Protein AF-A0A7Y9UVG7-F1 (afdb_monomer)

Nearest PDB structures (foldseek):
  1l8d-assembly1_B  TM=7.360E-01  e=2.660E+00  Pyrococcus furiosus

pLDDT: mean 77.93, std 13.47, range [47.22, 92.12]

Foldseek 3Di:
DDALLNVLLVLLVVLLCCLVVPDQDQDPVRHGDDPVNSVVVNVVSVVLNVLSVQQVDFDPPPPDPDPPFATAGPRPRDGPPDPSSVVSCVVRVPDDDD

Secondary structure (DSSP, 8-state):
---HHHHHHHHHHHHHHHHHTT---B-TTSSBPPHHHHHHHHHHHHHHHHHHHHHHPBPTT---SSTTSPPBBTTT-PBSSPHHHHHHHHHTT-----

Radius of gyration: 16.01 Å; Cα contacts (8 Å, |Δi|>4): 95; chains: 1; bounding box: 42×19×45 Å

Organism: NCBI:txid634462

Mean predicted aligned error: 8.5 Å

Solvent-accessible surface area (backbone atoms only — not comparable to full-atom values): 5834 Å² total; per-residue (Å²): 130,83,51,66,67,56,54,48,50,50,52,47,51,51,52,45,52,45,63,74,64,67,55,87,52,54,37,98,85,70,44,75,61,49,71,67,57,50,51,54,50,48,51,49,46,51,51,52,50,52,50,46,57,48,53,65,39,59,39,86,89,50,69,42,98,43,102,82,50,57,44,28,16,56,70,78,65,41,49,51,83,32,73,68,54,50,51,50,23,62,76,71,70,46,77,79,81,131

Structure (mmCIF, N/CA/C/O backbone):
data_AF-A0A7Y9UVG7-F1
#
_entry.id   AF-A0A7Y9UVG7-F1
#
loop_
_atom_site.group_PDB
_atom_site.id
_atom_site.type_symbol
_atom_site.label_atom_id
_atom_site.label_alt_id
_atom_site.label_comp_id
_atom_site.label_asym_id
_atom_site.label_entity_id
_atom_site.label_seq_id
_atom_site.pdbx_PDB_ins_code
_atom_site.Cartn_x
_atom_site.Cartn_y
_atom_site.Cartn_z
_atom_site.occupancy
_atom_site.B_iso_or_equiv
_atom_site.auth_seq_id
_atom_site.auth_comp_id
_atom_site.auth_asym_id
_atom_site.auth_atom_id
_atom_site.pdbx_PDB_model_num
ATOM 1 N N . MET A 1 1 ? -0.567 8.729 -17.004 1.00 48.59 1 MET A N 1
ATOM 2 C CA . MET A 1 1 ? -1.217 7.544 -16.410 1.00 48.59 1 MET A CA 1
ATOM 3 C C . MET A 1 1 ? -0.451 7.248 -15.141 1.00 48.59 1 MET A C 1
ATOM 5 O O . MET A 1 1 ? 0.768 7.267 -15.222 1.00 48.59 1 MET A O 1
ATOM 9 N N . ALA A 1 2 ? -1.128 7.103 -14.002 1.00 57.69 2 ALA A N 1
ATOM 10 C CA . ALA A 1 2 ? -0.455 6.714 -12.766 1.00 57.69 2 ALA A CA 1
ATOM 11 C C . ALA A 1 2 ? 0.051 5.277 -12.921 1.00 57.69 2 ALA A C 1
ATOM 13 O O . ALA A 1 2 ? -0.715 4.407 -13.353 1.00 57.69 2 ALA A O 1
ATOM 14 N N . ASP A 1 3 ? 1.325 5.060 -12.619 1.00 78.50 3 ASP A N 1
ATOM 15 C CA . ASP A 1 3 ? 1.934 3.736 -12.648 1.00 78.50 3 ASP A CA 1
ATOM 16 C C . ASP A 1 3 ? 1.285 2.831 -11.582 1.00 78.50 3 ASP A C 1
ATOM 18 O O . ASP A 1 3 ? 0.769 3.304 -10.565 1.00 78.50 3 ASP A O 1
ATOM 22 N N . ILE A 1 4 ? 1.263 1.517 -11.812 1.00 84.44 4 ILE A N 1
ATOM 23 C CA . ILE A 1 4 ? 0.637 0.572 -10.877 1.00 84.44 4 ILE A CA 1
ATOM 24 C C . ILE A 1 4 ? 1.221 0.692 -9.462 1.00 84.44 4 ILE A C 1
ATOM 26 O O . ILE A 1 4 ? 0.472 0.583 -8.491 1.00 84.44 4 ILE A O 1
ATOM 30 N N . HIS A 1 5 ? 2.516 1.000 -9.326 1.00 85.50 5 HIS A N 1
ATOM 31 C CA . HIS A 1 5 ? 3.131 1.213 -8.020 1.00 85.50 5 HIS A CA 1
ATOM 32 C C . HIS A 1 5 ? 2.557 2.458 -7.330 1.00 85.50 5 HIS A C 1
ATOM 34 O O . HIS A 1 5 ? 2.256 2.397 -6.142 1.00 85.50 5 HIS A O 1
ATOM 40 N N . GLU A 1 6 ? 2.328 3.558 -8.057 1.00 86.38 6 GLU A N 1
ATOM 41 C CA . GLU A 1 6 ? 1.700 4.768 -7.502 1.00 86.38 6 GLU A CA 1
ATOM 42 C C . GLU A 1 6 ? 0.276 4.486 -7.016 1.00 86.38 6 GLU A C 1
ATOM 44 O O . GLU A 1 6 ? -0.106 4.923 -5.933 1.00 86.38 6 GLU A O 1
ATOM 49 N N . ARG A 1 7 ? -0.496 3.710 -7.783 1.00 88.12 7 ARG A N 1
ATOM 50 C CA . ARG A 1 7 ? -1.885 3.369 -7.437 1.00 88.12 7 ARG A CA 1
ATOM 51 C C . ARG A 1 7 ? -1.973 2.482 -6.195 1.00 88.12 7 ARG A C 1
ATOM 53 O O . ARG A 1 7 ? -2.804 2.740 -5.333 1.00 88.12 7 ARG A O 1
ATOM 60 N N . ILE A 1 8 ? -1.110 1.469 -6.084 1.00 89.00 8 ILE A N 1
ATOM 61 C CA . ILE A 1 8 ? -1.033 0.628 -4.876 1.00 89.00 8 ILE A CA 1
ATOM 62 C C . ILE A 1 8 ? -0.560 1.467 -3.683 1.00 89.00 8 ILE A C 1
ATOM 64 O O . ILE A 1 8 ? -1.072 1.311 -2.578 1.00 89.00 8 ILE A O 1
ATOM 68 N N . TYR A 1 9 ? 0.398 2.374 -3.889 1.00 88.94 9 TYR A N 1
ATOM 69 C CA . TYR A 1 9 ? 0.906 3.234 -2.822 1.00 88.94 9 TYR A CA 1
ATOM 70 C C . TYR A 1 9 ? -0.169 4.183 -2.275 1.00 88.94 9 TYR A C 1
ATOM 72 O O . TYR A 1 9 ? -0.261 4.361 -1.057 1.00 88.94 9 TYR A O 1
ATOM 80 N N . ASP A 1 10 ? -0.973 4.782 -3.156 1.00 88.69 10 ASP A N 1
ATOM 81 C CA . ASP A 1 10 ? -2.088 5.658 -2.784 1.00 88.69 10 ASP A CA 1
ATOM 82 C C . ASP A 1 10 ? -3.149 4.894 -1.980 1.00 88.69 10 ASP A C 1
ATOM 84 O O . ASP A 1 10 ? -3.514 5.321 -0.885 1.00 88.69 10 ASP A O 1
ATOM 88 N N . GLU A 1 11 ? -3.532 3.700 -2.444 1.00 89.75 11 GLU A N 1
ATOM 89 C CA . GLU A 1 11 ? -4.487 2.825 -1.752 1.00 89.75 11 GLU A CA 1
ATOM 90 C C . GLU A 1 11 ? -3.985 2.421 -0.354 1.00 89.75 11 GLU A C 1
ATOM 92 O O . GLU A 1 11 ? -4.689 2.591 0.643 1.00 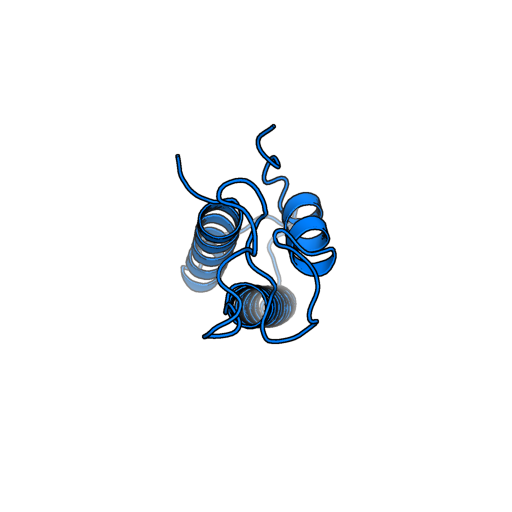89.75 11 GLU A O 1
ATOM 97 N N . LEU A 1 12 ? -2.726 1.980 -0.246 1.00 90.12 12 LEU A N 1
ATOM 98 C CA . LEU A 1 12 ? -2.094 1.669 1.041 1.00 90.12 12 LEU A CA 1
ATOM 99 C C . LEU A 1 12 ? -2.083 2.882 1.979 1.00 90.12 12 LEU A C 1
ATOM 101 O O . LEU A 1 12 ? -2.392 2.760 3.164 1.00 90.12 12 LEU A O 1
ATOM 105 N N . THR A 1 13 ? -1.737 4.061 1.461 1.00 90.19 13 THR A N 1
ATOM 106 C CA . THR A 1 13 ? -1.687 5.300 2.251 1.00 90.19 13 THR A CA 1
ATOM 107 C C . THR A 1 13 ? -3.080 5.719 2.720 1.00 90.19 13 THR A C 1
ATOM 109 O O . THR A 1 13 ? -3.238 6.132 3.872 1.00 90.19 13 THR A O 1
ATOM 112 N N . SER A 1 14 ? -4.091 5.569 1.865 1.00 88.75 14 SER A N 1
ATOM 113 C CA . SER A 1 14 ? -5.494 5.834 2.182 1.00 88.75 14 SER A CA 1
ATOM 114 C C . SER A 1 14 ? -5.999 4.924 3.306 1.00 88.75 14 SER A C 1
ATOM 116 O O . SER A 1 14 ? -6.568 5.409 4.290 1.00 88.75 14 SER A O 1
ATOM 118 N N . GLN A 1 15 ? -5.717 3.619 3.230 1.00 88.19 15 GLN A N 1
ATOM 119 C CA . GLN A 1 15 ? -6.110 2.662 4.268 1.00 88.19 15 GLN A CA 1
ATOM 120 C C . GLN A 1 15 ? -5.400 2.920 5.601 1.00 88.19 15 GLN A C 1
ATOM 122 O O . GLN A 1 15 ? -6.067 2.961 6.636 1.00 88.19 15 GLN A O 1
ATOM 127 N N . ILE A 1 16 ? -4.084 3.173 5.580 1.00 89.12 16 ILE A N 1
ATOM 128 C CA . ILE A 1 16 ? -3.312 3.537 6.782 1.00 89.12 16 ILE A CA 1
ATOM 129 C C . ILE A 1 16 ? -3.909 4.791 7.431 1.00 89.12 16 ILE A C 1
ATOM 131 O O . ILE A 1 16 ? -4.256 4.765 8.607 1.00 89.12 16 ILE A O 1
ATOM 135 N N . THR A 1 17 ? -4.120 5.854 6.651 1.00 88.50 17 THR A N 1
ATOM 136 C CA . THR A 1 17 ? -4.685 7.119 7.154 1.00 88.50 17 THR A CA 1
ATOM 137 C C . THR A 1 17 ? -6.084 6.921 7.741 1.00 88.50 17 THR A C 1
ATOM 139 O O . THR A 1 17 ? -6.432 7.532 8.751 1.00 88.50 17 THR A O 1
ATOM 142 N N . THR A 1 18 ? -6.893 6.052 7.132 1.00 84.56 18 THR A N 1
ATOM 143 C CA . THR A 1 18 ? -8.249 5.742 7.607 1.00 84.56 18 THR A CA 1
ATOM 144 C C . THR A 1 18 ? -8.222 5.012 8.953 1.00 84.56 18 THR A C 1
ATOM 146 O O . THR A 1 18 ? -9.006 5.355 9.841 1.00 84.56 18 THR A O 1
ATOM 149 N N . LEU A 1 19 ? -7.310 4.047 9.115 1.00 83.31 19 LEU A N 1
ATOM 150 C CA . LEU A 1 19 ? -7.097 3.297 10.359 1.00 83.31 19 LEU A CA 1
ATOM 151 C C . LEU A 1 19 ? -6.521 4.181 11.472 1.00 83.31 19 LEU A C 1
ATOM 153 O O . LEU A 1 19 ? -7.046 4.174 12.585 1.00 83.31 19 LEU A O 1
ATOM 157 N N . GLU A 1 20 ? -5.507 4.997 11.174 1.00 84.50 20 GLU A N 1
ATOM 158 C CA . GLU A 1 20 ? -4.915 5.937 12.139 1.00 84.50 20 GLU A CA 1
ATOM 159 C C . GLU A 1 20 ? -5.888 7.057 12.542 1.00 84.50 20 GLU A C 1
ATOM 161 O O . GLU A 1 20 ? -5.878 7.520 13.682 1.00 84.50 20 GLU A O 1
ATOM 166 N N . GLY A 1 21 ? -6.762 7.483 11.624 1.00 78.69 21 GLY A N 1
ATOM 167 C CA . GLY A 1 21 ? -7.729 8.557 11.848 1.00 78.69 21 GLY A CA 1
ATOM 168 C C . GLY A 1 21 ? -8.858 8.218 12.827 1.00 78.69 21 GLY A C 1
ATOM 169 O O . GLY A 1 21 ? -9.683 9.086 13.112 1.00 78.69 21 GLY A O 1
ATOM 170 N N . GLY A 1 22 ? -8.938 6.979 13.330 1.00 65.75 22 GLY A N 1
ATOM 171 C CA . GLY A 1 22 ? -9.933 6.575 14.331 1.00 65.75 22 GLY A CA 1
ATOM 172 C C . GLY A 1 22 ? -11.384 6.645 13.839 1.00 65.75 22 GLY A C 1
ATOM 173 O O . GLY A 1 22 ? -12.318 6.616 14.645 1.00 65.75 22 GLY A O 1
ATOM 174 N N . THR A 1 23 ? -11.593 6.738 12.521 1.00 58.34 23 THR A N 1
ATOM 175 C CA . THR A 1 23 ? -12.922 6.568 11.923 1.00 58.34 23 THR A CA 1
ATOM 176 C C . THR A 1 23 ? -13.403 5.177 12.327 1.00 58.34 23 THR A C 1
ATOM 178 O O . THR A 1 23 ? -12.587 4.258 12.285 1.00 58.34 23 THR A O 1
ATOM 181 N N . PRO A 1 24 ? -14.668 4.969 12.746 1.00 57.84 24 PRO A N 1
ATOM 182 C CA . PRO A 1 24 ? -15.134 3.645 13.129 1.00 57.84 24 PRO A CA 1
ATOM 183 C C . PRO A 1 24 ? -15.137 2.752 11.889 1.00 57.84 24 PRO A C 1
ATOM 185 O O . PRO A 1 24 ? -16.145 2.639 11.186 1.00 57.84 24 PRO A O 1
ATOM 188 N N . LEU A 1 25 ? -13.991 2.135 11.602 1.00 59.44 25 LEU A N 1
ATOM 189 C CA . LEU A 1 25 ? -13.896 1.072 10.635 1.00 59.44 25 LEU A CA 1
ATOM 190 C C . LEU A 1 25 ? -14.809 -0.012 11.176 1.00 59.44 25 LEU A C 1
ATOM 192 O O . LEU A 1 25 ? -14.627 -0.546 12.271 1.00 59.44 25 LEU A O 1
ATOM 196 N N . ARG A 1 26 ? -15.871 -0.278 10.427 1.00 61.56 26 ARG A N 1
ATOM 197 C CA . ARG A 1 26 ? -16.552 -1.548 10.560 1.00 61.56 26 ARG A CA 1
ATOM 198 C C . ARG A 1 26 ? -15.658 -2.558 9.873 1.00 61.56 26 ARG A C 1
ATOM 200 O O . ARG A 1 26 ? -15.236 -2.358 8.736 1.00 61.56 26 ARG A O 1
ATOM 207 N N . HIS A 1 27 ? -15.356 -3.633 10.578 1.00 62.41 27 HIS A N 1
ATOM 208 C CA . HIS A 1 27 ? -14.822 -4.842 9.992 1.00 62.41 27 HIS A CA 1
ATOM 209 C C . HIS A 1 27 ? -15.726 -5.220 8.813 1.00 62.41 27 HIS A C 1
ATOM 211 O O . HIS A 1 27 ? -16.932 -4.956 8.879 1.00 62.41 27 HIS A O 1
ATOM 217 N N . PRO A 1 28 ? -15.220 -5.858 7.748 1.00 63.53 28 PRO A N 1
ATOM 218 C CA . PRO A 1 28 ? -16.074 -6.388 6.681 1.00 63.53 28 PRO A CA 1
ATOM 219 C C . PRO A 1 28 ? -17.218 -7.286 7.199 1.00 63.53 28 PRO A C 1
ATOM 221 O O . PRO A 1 28 ? -18.244 -7.419 6.543 1.00 63.53 28 PRO A O 1
ATOM 224 N N . ASN A 1 29 ? -17.096 -7.818 8.423 1.00 66.50 29 ASN A N 1
ATOM 225 C CA . ASN A 1 29 ? -18.145 -8.578 9.121 1.00 66.50 29 ASN A CA 1
ATOM 226 C C . ASN A 1 29 ? -19.169 -7.710 9.887 1.00 66.50 29 ASN A C 1
ATOM 228 O O . ASN A 1 29 ? -20.031 -8.240 10.582 1.00 66.50 29 ASN A O 1
ATOM 232 N N . GLY A 1 30 ? -19.075 -6.383 9.806 1.00 65.44 30 GLY A N 1
ATOM 233 C CA . GLY A 1 30 ? -19.982 -5.425 10.446 1.00 65.44 30 GLY A CA 1
ATOM 234 C C . GLY A 1 30 ? -19.651 -5.049 11.897 1.00 65.44 30 GLY A C 1
ATOM 235 O O . GLY A 1 30 ? -20.246 -4.096 12.404 1.00 65.44 30 GLY A O 1
ATOM 236 N N . SER A 1 31 ? -18.712 -5.740 12.550 1.00 72.81 31 SER A N 1
ATOM 237 C CA . SER A 1 31 ? -18.237 -5.433 13.911 1.00 72.81 31 SER A CA 1
ATOM 238 C C . SER A 1 31 ? -17.316 -4.212 13.939 1.00 72.81 31 SER A C 1
ATOM 240 O O . SER A 1 31 ? -16.666 -3.913 12.945 1.00 72.81 31 SER A O 1
ATOM 242 N N . ALA A 1 32 ? -17.228 -3.504 15.067 1.00 75.44 32 ALA A N 1
ATOM 243 C CA . ALA A 1 32 ? -16.146 -2.538 15.266 1.00 75.44 32 ALA A CA 1
ATOM 244 C C . ALA A 1 32 ? -14.808 -3.287 15.337 1.00 75.44 32 ALA A C 1
ATOM 246 O O . ALA A 1 32 ? -14.761 -4.384 15.891 1.00 75.44 32 ALA A O 1
ATOM 247 N N . TRP A 1 33 ? -13.750 -2.704 14.780 1.00 76.94 33 TRP A N 1
ATOM 248 C CA . TRP A 1 33 ? -12.404 -3.240 14.955 1.00 76.94 33 TRP A CA 1
ATOM 249 C C . TRP A 1 33 ? -11.960 -3.076 16.410 1.00 76.94 33 TRP A C 1
ATOM 251 O O . TRP A 1 33 ? -12.161 -2.019 17.017 1.00 76.94 33 TRP A O 1
ATOM 261 N N . SER A 1 34 ? -11.331 -4.105 16.962 1.00 82.12 34 SER A N 1
ATOM 262 C CA . SER A 1 34 ? -10.601 -4.017 18.225 1.00 82.12 34 SER A CA 1
ATOM 263 C C . SER A 1 34 ? -9.286 -3.268 18.016 1.00 82.12 34 SER A C 1
ATOM 265 O O . SER A 1 34 ? -8.730 -3.282 16.921 1.00 82.12 34 SER A O 1
ATOM 267 N N . THR A 1 35 ? -8.736 -2.659 19.070 1.00 82.56 35 THR A N 1
ATOM 268 C CA . THR A 1 35 ? -7.433 -1.972 18.996 1.00 82.56 35 THR A CA 1
ATOM 269 C C . THR A 1 35 ? -6.335 -2.888 18.452 1.00 82.56 35 THR A C 1
ATOM 271 O O . THR A 1 35 ? -5.639 -2.492 17.528 1.00 82.56 35 THR A O 1
ATOM 274 N N . ALA A 1 36 ? -6.268 -4.135 18.930 1.00 85.25 36 ALA A N 1
ATOM 275 C CA . ALA A 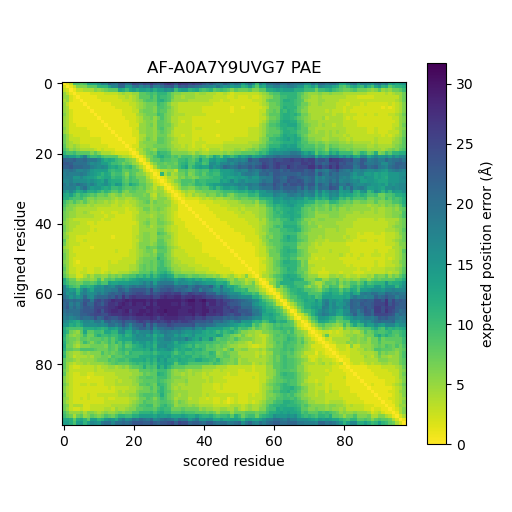1 36 ? -5.302 -5.116 18.437 1.00 85.25 36 ALA A CA 1
ATOM 276 C C . ALA A 1 36 ? -5.473 -5.416 16.936 1.00 85.25 36 ALA A C 1
ATOM 278 O O . ALA A 1 36 ? -4.490 -5.459 16.212 1.00 85.25 36 ALA A O 1
ATOM 279 N N . GLU A 1 37 ? -6.713 -5.539 16.446 1.00 85.06 37 GLU A N 1
ATOM 280 C CA . GLU A 1 37 ? -6.980 -5.767 15.017 1.00 85.06 37 GLU A CA 1
ATOM 281 C C . GLU A 1 37 ? -6.519 -4.571 14.170 1.00 85.06 37 GLU A C 1
ATOM 283 O O . GLU A 1 37 ? -5.971 -4.752 13.084 1.00 85.06 37 GLU A O 1
ATOM 288 N N . VAL A 1 38 ? -6.719 -3.341 14.666 1.00 85.19 38 VAL A N 1
ATOM 289 C CA . VAL A 1 38 ? -6.242 -2.119 13.997 1.00 85.19 38 VAL A CA 1
ATOM 290 C C . VAL A 1 38 ? -4.717 -2.095 13.948 1.00 85.19 38 VAL A C 1
ATOM 292 O O . VAL A 1 38 ? -4.158 -1.807 12.892 1.00 85.19 38 VAL A O 1
ATOM 295 N N . GLU A 1 39 ? -4.050 -2.412 15.058 1.00 87.69 39 GLU A N 1
ATOM 296 C CA . GLU A 1 39 ? -2.587 -2.482 15.130 1.00 87.69 39 GLU A CA 1
ATOM 297 C C . GLU A 1 39 ? -2.030 -3.542 14.167 1.00 87.69 39 GLU A C 1
ATOM 299 O O . GLU A 1 39 ? -1.145 -3.229 13.370 1.00 87.69 39 GLU A O 1
ATOM 304 N N . GLU A 1 40 ? -2.606 -4.749 14.143 1.00 89.50 40 GLU A N 1
ATOM 305 C CA . GLU A 1 40 ? -2.206 -5.822 13.222 1.00 89.50 40 GLU A CA 1
ATOM 306 C C . GLU A 1 40 ? -2.390 -5.425 11.748 1.00 89.50 40 GLU A C 1
ATOM 308 O O . GLU A 1 40 ? -1.516 -5.682 10.912 1.00 89.50 40 GLU A O 1
ATOM 313 N N . ALA A 1 41 ? -3.497 -4.759 11.404 1.00 87.94 41 ALA A N 1
ATOM 314 C CA . ALA A 1 41 ? -3.694 -4.277 10.039 1.00 87.94 41 ALA A CA 1
ATOM 315 C C . ALA A 1 41 ? -2.750 -3.132 9.674 1.00 87.94 41 ALA A C 1
ATOM 317 O O . ALA A 1 41 ? -2.250 -3.112 8.550 1.00 87.94 41 ALA A O 1
ATOM 318 N N . LEU A 1 42 ? -2.475 -2.203 10.592 1.00 89.56 42 LEU A N 1
ATOM 319 C CA . LEU A 1 42 ? -1.498 -1.138 10.364 1.00 89.56 42 LEU A CA 1
ATOM 320 C C . LEU A 1 42 ? -0.092 -1.705 10.151 1.00 89.56 42 LEU A C 1
ATOM 322 O O . LEU A 1 42 ? 0.600 -1.257 9.233 1.00 89.56 42 LEU A O 1
ATOM 326 N N . GLU A 1 43 ? 0.311 -2.711 10.931 1.00 92.00 43 GLU A N 1
ATOM 327 C CA . GLU A 1 43 ? 1.573 -3.425 10.719 1.00 92.00 43 GLU A CA 1
ATOM 328 C C . GLU A 1 43 ? 1.610 -4.107 9.349 1.00 92.00 43 GLU A C 1
ATOM 330 O O . GLU A 1 43 ? 2.578 -3.914 8.607 1.00 92.00 43 GLU A O 1
ATOM 335 N N . SER A 1 44 ? 0.549 -4.829 8.964 1.00 91.81 44 SER A N 1
ATOM 336 C CA . SER A 1 44 ? 0.481 -5.452 7.635 1.00 91.81 44 SER A CA 1
ATOM 337 C C . SER A 1 44 ? 0.569 -4.405 6.523 1.00 91.81 44 SER A C 1
ATOM 339 O O . SER A 1 44 ? 1.379 -4.561 5.614 1.00 91.81 44 SER A O 1
ATOM 341 N N . LEU A 1 45 ? -0.213 -3.325 6.591 1.00 91.12 45 LEU A N 1
ATOM 342 C CA . LEU A 1 45 ? -0.219 -2.267 5.575 1.00 91.12 45 LEU A CA 1
ATOM 343 C C . LEU A 1 45 ? 1.140 -1.564 5.476 1.00 91.12 45 LEU A C 1
ATOM 345 O O . LEU A 1 45 ? 1.606 -1.258 4.376 1.00 91.12 45 LEU A O 1
ATOM 349 N N . CYS A 1 46 ? 1.806 -1.329 6.608 1.00 91.31 46 CYS A N 1
ATOM 350 C CA . CYS A 1 46 ? 3.157 -0.775 6.621 1.00 91.31 46 CYS A CA 1
ATOM 351 C C . CYS A 1 46 ? 4.169 -1.733 5.985 1.00 91.31 46 CYS A C 1
ATOM 353 O O . CYS A 1 46 ? 5.007 -1.284 5.198 1.00 91.31 46 CYS A O 1
ATOM 355 N N . ALA A 1 47 ? 4.079 -3.032 6.279 1.00 92.12 47 ALA A N 1
ATOM 356 C CA . ALA A 1 47 ? 4.935 -4.048 5.676 1.00 92.12 47 ALA A CA 1
ATOM 357 C C . ALA A 1 47 ? 4.724 -4.137 4.155 1.00 92.12 47 ALA A C 1
ATOM 359 O O . ALA A 1 47 ? 5.697 -4.136 3.397 1.00 92.12 47 ALA A O 1
ATOM 360 N N . ASP A 1 48 ? 3.471 -4.121 3.699 1.00 92.06 48 ASP A N 1
ATOM 361 C CA . ASP A 1 48 ? 3.114 -4.132 2.278 1.00 92.06 48 ASP A CA 1
ATOM 362 C C . ASP A 1 48 ? 3.605 -2.863 1.557 1.00 92.06 48 ASP A C 1
ATOM 364 O O . ASP A 1 48 ? 4.124 -2.934 0.439 1.00 92.06 48 ASP A O 1
ATOM 368 N N . ARG A 1 49 ? 3.544 -1.698 2.216 1.00 89.62 49 ARG A N 1
ATOM 369 C CA . ARG A 1 49 ? 4.089 -0.437 1.685 1.00 89.62 49 ARG A CA 1
ATOM 370 C C . ARG A 1 49 ? 5.610 -0.467 1.556 1.00 89.62 49 ARG A C 1
ATOM 372 O O . ARG A 1 49 ? 6.151 0.021 0.560 1.00 89.62 49 ARG A O 1
ATOM 379 N N . GLU A 1 50 ? 6.316 -1.025 2.5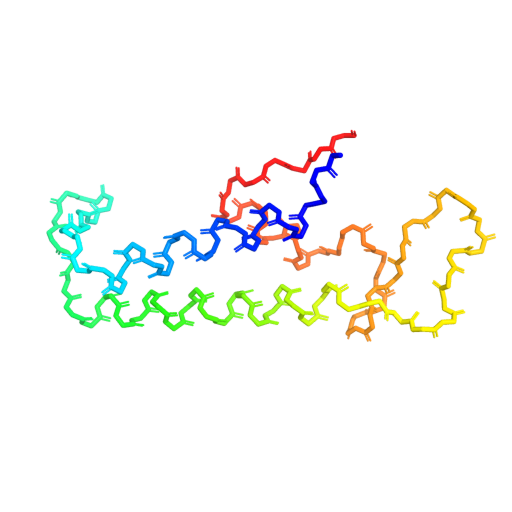34 1.00 89.38 50 GLU A N 1
ATOM 380 C CA . GLU A 1 50 ? 7.772 -1.182 2.454 1.00 89.38 50 GLU A CA 1
ATOM 381 C C . GLU A 1 50 ? 8.175 -2.209 1.389 1.00 89.38 50 GLU A C 1
ATOM 383 O O . GLU A 1 50 ? 9.139 -1.972 0.651 1.00 89.38 50 GLU A O 1
ATOM 388 N N . LEU A 1 51 ? 7.406 -3.293 1.231 1.00 89.44 51 LEU A N 1
ATOM 389 C CA . LEU A 1 51 ? 7.569 -4.243 0.132 1.00 89.44 51 LEU A CA 1
ATOM 390 C C . LEU A 1 51 ? 7.408 -3.526 -1.213 1.00 89.44 51 LEU A C 1
ATOM 392 O O . LEU A 1 51 ? 8.287 -3.623 -2.072 1.00 89.44 51 LEU A O 1
ATOM 396 N N . LEU A 1 52 ? 6.341 -2.741 -1.377 1.00 88.00 52 LEU A N 1
ATOM 397 C CA . LEU A 1 52 ? 6.096 -1.982 -2.599 1.00 88.00 52 LEU A CA 1
ATOM 398 C C . LEU A 1 52 ? 7.263 -1.043 -2.912 1.00 88.00 52 LEU A C 1
ATOM 400 O O . LEU A 1 52 ? 7.800 -1.089 -4.013 1.00 88.00 52 LEU A O 1
ATOM 404 N N . LYS A 1 53 ? 7.718 -0.242 -1.942 1.00 85.62 53 LYS A N 1
ATOM 405 C CA . LYS A 1 53 ? 8.860 0.677 -2.118 1.00 85.62 53 LYS A CA 1
ATOM 406 C C . LYS A 1 53 ? 10.150 -0.056 -2.478 1.00 85.62 53 LYS A C 1
ATOM 408 O O . LYS A 1 53 ? 10.936 0.437 -3.287 1.00 85.62 53 LYS A O 1
ATOM 413 N N . THR A 1 54 ? 10.368 -1.222 -1.882 1.00 86.25 54 THR A N 1
ATOM 414 C CA . THR A 1 54 ? 11.526 -2.079 -2.150 1.00 86.25 54 THR A CA 1
ATOM 415 C C . THR A 1 54 ? 11.505 -2.577 -3.594 1.00 86.25 54 THR A C 1
ATOM 417 O O . THR A 1 54 ? 12.499 -2.449 -4.306 1.00 86.25 54 THR A O 1
ATOM 420 N N . HIS A 1 55 ? 10.351 -3.048 -4.068 1.00 84.69 55 HIS A N 1
ATOM 421 C CA . HIS A 1 55 ? 10.191 -3.553 -5.431 1.00 84.69 55 HIS A CA 1
ATOM 422 C C . HIS A 1 55 ? 9.960 -2.471 -6.491 1.00 84.69 55 HIS A C 1
ATOM 424 O O . HIS A 1 55 ? 10.153 -2.751 -7.672 1.00 84.69 55 HIS A O 1
ATOM 430 N N . TRP A 1 56 ? 9.625 -1.244 -6.091 1.00 81.75 56 TRP A N 1
ATOM 431 C CA . TRP A 1 56 ? 9.527 -0.087 -6.981 1.00 81.75 56 TRP A CA 1
ATOM 432 C C . TRP A 1 56 ? 10.911 0.451 -7.371 1.00 81.75 56 TRP A C 1
ATOM 434 O O . TRP A 1 56 ? 11.095 0.947 -8.482 1.00 81.75 56 TRP A O 1
ATOM 444 N N . ARG A 1 57 ? 11.927 0.307 -6.506 1.00 74.56 57 ARG A N 1
ATOM 445 C CA . ARG A 1 57 ? 13.300 0.719 -6.836 1.00 74.56 57 ARG A CA 1
ATOM 446 C C . ARG A 1 57 ? 13.817 -0.036 -8.059 1.00 74.56 57 ARG A C 1
ATOM 448 O O . ARG A 1 57 ? 13.871 -1.264 -8.065 1.00 74.56 57 ARG A O 1
ATOM 455 N N . ILE A 1 58 ? 14.263 0.716 -9.057 1.00 71.69 58 ILE A N 1
ATOM 456 C CA . ILE A 1 58 ? 14.865 0.191 -10.284 1.00 71.69 58 ILE A CA 1
ATOM 457 C C . ILE A 1 58 ? 16.386 0.086 -10.144 1.00 71.69 58 ILE A C 1
ATOM 459 O O . ILE A 1 58 ? 17.015 0.924 -9.492 1.00 71.69 58 ILE A O 1
ATOM 463 N N . THR A 1 59 ? 16.992 -0.932 -10.756 1.00 62.44 59 THR A N 1
ATOM 464 C CA . THR A 1 59 ? 18.458 -1.059 -10.785 1.00 62.44 59 THR A CA 1
ATOM 465 C C . THR A 1 59 ? 19.060 0.047 -11.661 1.00 62.44 59 THR A C 1
ATOM 467 O O . THR A 1 59 ? 18.766 0.094 -12.860 1.00 62.44 59 THR A O 1
ATOM 470 N N . PRO A 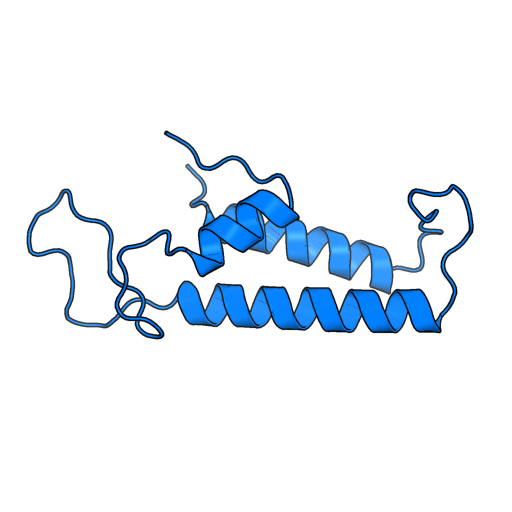1 60 ? 19.926 0.932 -11.128 1.00 54.69 60 PRO A N 1
ATOM 471 C CA . PRO A 1 60 ? 20.580 1.950 -11.944 1.00 54.69 60 PRO A CA 1
ATOM 472 C C . PRO A 1 60 ? 21.497 1.291 -12.985 1.00 54.69 60 PRO A C 1
ATOM 474 O O . PRO A 1 60 ? 22.261 0.385 -12.663 1.00 54.69 60 PRO A O 1
ATOM 477 N N . GLY A 1 61 ? 21.422 1.740 -14.240 1.00 54.34 61 GLY A N 1
ATOM 478 C CA . GLY A 1 61 ? 22.224 1.196 -15.347 1.00 54.34 61 GLY A CA 1
ATOM 479 C C . GLY A 1 61 ? 21.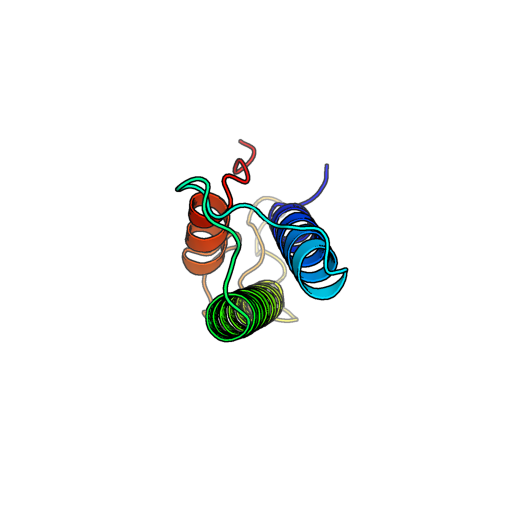593 0.014 -16.091 1.00 54.34 61 GLY A C 1
ATOM 480 O O . GLY A 1 61 ? 22.106 -0.371 -17.136 1.00 54.34 61 GLY A O 1
ATOM 481 N N . VAL A 1 62 ? 20.449 -0.497 -15.623 1.00 53.25 62 VAL A N 1
ATOM 482 C CA . VAL A 1 62 ? 19.588 -1.428 -16.374 1.00 53.25 62 VAL A CA 1
ATOM 483 C C . VAL A 1 62 ? 18.386 -0.655 -16.923 1.00 53.25 62 VAL A C 1
ATOM 485 O O . VAL A 1 62 ? 17.228 -1.014 -16.723 1.00 53.25 62 VAL A O 1
ATOM 488 N N . ALA A 1 63 ? 18.661 0.477 -17.577 1.00 48.38 63 ALA A N 1
ATOM 489 C CA . ALA A 1 63 ? 17.681 1.071 -18.475 1.00 48.38 63 ALA A CA 1
ATOM 490 C C . ALA A 1 63 ? 17.490 0.069 -19.616 1.00 48.38 63 ALA A C 1
ATOM 492 O O . ALA A 1 63 ? 18.484 -0.388 -20.184 1.00 48.38 63 ALA A O 1
ATOM 493 N N . GLY A 1 64 ? 16.240 -0.326 -19.869 1.00 48.53 64 GLY A N 1
ATOM 494 C CA . GLY A 1 64 ? 15.875 -1.370 -20.816 1.00 48.53 64 GLY A CA 1
ATOM 495 C C . GLY A 1 64 ? 16.752 -1.356 -22.066 1.00 48.53 64 GLY A C 1
ATOM 496 O O . GLY A 1 64 ? 16.873 -0.342 -22.748 1.00 48.53 64 GLY A O 1
ATOM 497 N N . LEU A 1 65 ? 17.342 -2.510 -22.388 1.00 47.22 65 LEU A N 1
ATOM 498 C CA . LEU A 1 65 ? 18.069 -2.737 -23.645 1.00 47.22 65 LEU A CA 1
ATOM 499 C C . LEU A 1 65 ? 17.189 -2.522 -24.898 1.00 47.22 65 LEU A C 1
ATOM 501 O O . LEU A 1 65 ? 17.674 -2.633 -26.018 1.00 47.22 65 LEU A O 1
ATOM 505 N N . ALA A 1 66 ? 15.914 -2.179 -24.723 1.00 49.66 66 ALA A N 1
ATOM 506 C CA . ALA A 1 66 ? 15.030 -1.647 -25.737 1.00 49.66 66 ALA A CA 1
ATOM 507 C C . ALA A 1 66 ? 14.067 -0.658 -25.068 1.00 49.66 66 ALA A C 1
ATOM 509 O O . ALA A 1 66 ? 13.625 -0.888 -23.943 1.00 49.66 66 ALA A O 1
ATOM 510 N N . THR A 1 67 ? 13.701 0.399 -25.787 1.00 54.19 67 THR A N 1
ATOM 511 C CA . THR A 1 67 ? 12.698 1.424 -25.438 1.00 54.19 67 THR A CA 1
ATOM 512 C C . THR A 1 67 ? 11.298 0.889 -25.091 1.00 54.19 67 THR A C 1
ATOM 514 O O . THR A 1 67 ? 10.440 1.678 -24.719 1.00 54.19 67 THR A O 1
ATOM 517 N N . ASP A 1 68 ? 11.091 -0.428 -25.174 1.00 58.28 68 ASP A N 1
ATOM 518 C CA . ASP A 1 68 ? 9.829 -1.143 -24.951 1.00 58.28 68 ASP A CA 1
ATOM 519 C C . ASP A 1 68 ? 9.852 -2.102 -23.745 1.00 58.28 68 ASP A C 1
ATOM 521 O O . ASP A 1 68 ? 8.817 -2.659 -23.392 1.00 58.28 68 ASP A O 1
ATOM 525 N N . ASN A 1 69 ? 11.007 -2.329 -23.100 1.00 55.47 69 ASN A N 1
ATOM 526 C CA . ASN A 1 69 ? 11.081 -3.267 -21.976 1.00 55.47 69 ASN A CA 1
ATOM 527 C C . ASN A 1 69 ? 10.990 -2.539 -20.629 1.00 55.47 69 ASN A C 1
ATOM 529 O O . ASN A 1 69 ? 11.790 -1.629 -20.378 1.00 55.47 69 ASN A O 1
ATOM 533 N N . PRO A 1 70 ? 10.077 -2.956 -19.733 1.00 62.69 70 PRO A N 1
ATOM 534 C CA . PRO A 1 70 ? 9.959 -2.342 -18.424 1.00 62.69 70 PRO A CA 1
ATOM 535 C C . PRO A 1 70 ? 11.242 -2.537 -17.602 1.00 62.69 70 PRO A C 1
ATOM 537 O O . PRO A 1 70 ? 11.966 -3.522 -17.781 1.00 62.69 70 PRO A O 1
ATOM 540 N N . PRO A 1 71 ? 11.558 -1.602 -16.694 1.00 70.38 71 PRO A N 1
ATOM 541 C CA . PRO A 1 71 ? 12.763 -1.683 -15.881 1.00 70.38 71 PRO A CA 1
ATOM 542 C C . PRO A 1 71 ? 12.737 -2.911 -14.965 1.00 70.38 71 PRO A C 1
ATOM 544 O O . PRO A 1 71 ? 11.679 -3.405 -14.574 1.00 70.38 71 PRO A O 1
ATOM 547 N N . GLN A 1 72 ? 13.918 -3.398 -14.588 1.00 75.56 72 GLN A N 1
ATOM 548 C CA . GLN A 1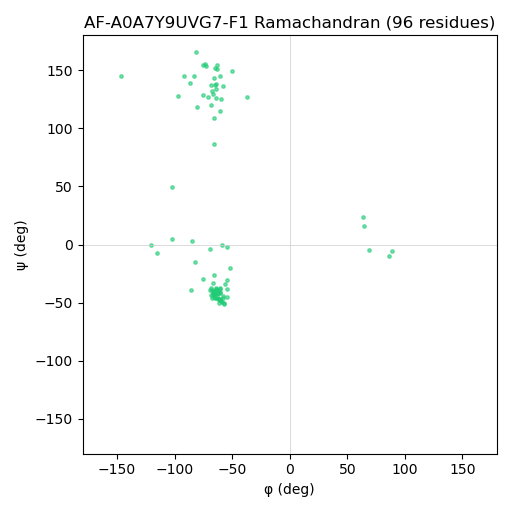 72 ? 14.038 -4.460 -13.593 1.00 75.56 72 GLN A CA 1
ATOM 549 C C . GLN A 1 72 ? 14.072 -3.883 -12.178 1.00 75.56 72 GLN A C 1
ATOM 551 O O . GLN A 1 72 ? 14.755 -2.889 -11.910 1.00 75.56 72 GLN A O 1
ATOM 556 N N . THR A 1 73 ? 13.380 -4.546 -11.250 1.00 77.56 73 THR A N 1
ATOM 557 C CA . THR A 1 73 ? 13.471 -4.209 -9.826 1.00 77.56 73 THR A CA 1
ATOM 558 C C . THR A 1 73 ? 14.898 -4.460 -9.327 1.00 77.56 73 THR A C 1
ATOM 560 O O . THR A 1 73 ? 15.471 -5.519 -9.603 1.00 77.56 73 THR A O 1
ATOM 563 N N . ALA A 1 74 ? 15.431 -3.554 -8.513 1.00 74.88 74 ALA A N 1
ATOM 564 C CA . ALA A 1 74 ? 16.717 -3.730 -7.841 1.00 74.88 74 ALA A CA 1
ATOM 565 C C . ALA A 1 74 ? 16.704 -4.861 -6.808 1.00 74.88 74 ALA A C 1
ATOM 567 O O . ALA A 1 74 ? 17.740 -5.462 -6.537 1.00 74.88 74 ALA A O 1
ATOM 568 N N . SER A 1 75 ? 15.535 -5.166 -6.243 1.00 81.44 75 SER A N 1
ATOM 569 C CA . SER A 1 75 ? 15.423 -6.126 -5.145 1.00 81.44 75 SER A CA 1
ATOM 570 C C . SER A 1 75 ? 15.292 -7.577 -5.584 1.00 81.44 75 SER A C 1
ATOM 572 O O . SER A 1 75 ? 15.870 -8.442 -4.938 1.00 81.44 75 SER A O 1
ATOM 574 N N . CYS A 1 76 ? 14.549 -7.866 -6.657 1.00 82.56 76 CYS A N 1
ATOM 575 C CA . CYS A 1 76 ? 14.363 -9.245 -7.131 1.00 82.56 76 CYS A CA 1
ATOM 576 C C . CYS A 1 76 ? 14.837 -9.489 -8.567 1.00 82.56 76 CYS A C 1
ATOM 578 O O . CYS A 1 76 ? 14.718 -10.609 -9.051 1.00 82.56 76 CYS A O 1
ATOM 580 N N . GLY A 1 77 ? 15.351 -8.470 -9.267 1.00 78.69 77 GLY A N 1
ATOM 581 C CA . GLY A 1 77 ? 15.854 -8.590 -10.644 1.00 78.69 77 GLY A CA 1
ATOM 582 C C . GLY A 1 77 ? 14.784 -8.844 -11.716 1.00 78.69 77 GLY A C 1
ATOM 583 O O . GLY A 1 77 ? 15.098 -8.841 -12.902 1.00 78.69 77 GLY A O 1
ATOM 584 N N . ASN A 1 78 ? 13.522 -9.038 -11.329 1.00 82.38 78 ASN A N 1
ATOM 585 C CA . ASN A 1 78 ? 12.413 -9.234 -12.260 1.00 82.38 78 ASN A CA 1
ATOM 586 C C . ASN A 1 78 ? 12.030 -7.931 -12.965 1.00 82.38 78 ASN A C 1
ATOM 588 O O . ASN A 1 78 ? 12.204 -6.848 -12.408 1.00 82.38 78 ASN A O 1
ATOM 592 N N . LEU A 1 79 ? 11.464 -8.055 -14.165 1.00 80.62 79 LEU A N 1
ATOM 593 C CA . LEU A 1 79 ? 10.825 -6.947 -14.874 1.00 80.62 79 LEU A CA 1
ATOM 594 C C . LEU A 1 79 ? 9.652 -6.390 -14.055 1.00 80.62 79 LEU A C 1
ATOM 596 O O . LEU A 1 79 ? 8.962 -7.141 -13.362 1.00 80.62 79 LEU A O 1
ATOM 600 N N . GLN A 1 80 ? 9.448 -5.079 -14.123 1.00 77.69 80 GLN A N 1
ATOM 601 C CA . GLN A 1 80 ? 8.297 -4.418 -13.523 1.00 77.69 80 GLN A CA 1
ATOM 602 C C . GLN A 1 80 ? 7.059 -4.497 -14.439 1.00 77.69 80 GLN A C 1
ATOM 604 O O . GLN A 1 80 ? 7.203 -4.421 -15.654 1.00 77.69 80 GLN A O 1
ATOM 609 N N . PRO A 1 81 ? 5.844 -4.613 -13.880 1.00 82.50 81 PRO A N 1
ATOM 610 C CA . PRO A 1 81 ? 5.564 -4.936 -12.483 1.00 82.50 81 PRO A CA 1
ATOM 611 C C . PRO A 1 81 ? 5.973 -6.379 -12.152 1.00 82.50 81 PRO A C 1
ATOM 613 O O . PRO A 1 81 ? 5.658 -7.320 -12.877 1.00 82.50 81 PRO A O 1
ATOM 616 N N . CYS A 1 82 ? 6.687 -6.563 -11.040 1.00 85.81 82 CYS A N 1
ATOM 617 C CA . CYS A 1 82 ? 7.146 -7.888 -10.633 1.00 85.81 82 CYS A CA 1
ATOM 618 C C . CYS A 1 82 ? 6.029 -8.668 -9.906 1.00 85.81 82 CYS A C 1
ATOM 620 O O . CYS A 1 82 ? 5.065 -8.058 -9.437 1.00 85.81 82 CYS A O 1
ATOM 622 N N . PRO A 1 83 ? 6.165 -9.996 -9.720 1.00 88.44 83 PRO A N 1
ATOM 623 C CA . PRO A 1 83 ? 5.136 -10.824 -9.081 1.00 88.44 83 PRO A CA 1
ATOM 624 C C . PRO A 1 83 ? 4.705 -10.342 -7.690 1.00 88.44 83 PRO A C 1
ATOM 626 O O . PRO A 1 83 ? 3.551 -10.510 -7.315 1.00 88.44 83 PRO A O 1
ATOM 629 N N . HIS A 1 84 ? 5.607 -9.708 -6.935 1.00 89.00 84 HIS A N 1
ATOM 630 C CA . HIS A 1 84 ? 5.268 -9.141 -5.631 1.00 89.00 84 HIS A CA 1
ATOM 631 C C . HIS A 1 84 ? 4.330 -7.936 -5.752 1.00 89.00 84 HIS A C 1
ATOM 633 O O . HIS A 1 84 ? 3.354 -7.841 -5.018 1.00 89.00 84 HIS A O 1
ATOM 639 N N . VAL A 1 85 ? 4.594 -7.042 -6.707 1.00 88.94 85 VAL A N 1
ATOM 640 C CA . VAL A 1 85 ? 3.751 -5.866 -6.976 1.00 88.94 85 VAL A CA 1
ATOM 641 C C . VAL A 1 85 ? 2.400 -6.301 -7.538 1.00 88.94 85 VAL A C 1
ATOM 643 O O . VAL A 1 85 ? 1.376 -5.771 -7.126 1.00 88.94 85 VAL A O 1
ATOM 646 N N . LEU A 1 86 ? 2.381 -7.315 -8.409 1.00 89.62 86 LEU A N 1
ATOM 647 C CA . LEU A 1 86 ? 1.140 -7.916 -8.907 1.00 89.62 86 LEU A CA 1
ATOM 648 C C . LEU A 1 86 ? 0.319 -8.564 -7.782 1.00 89.62 86 LEU A C 1
ATOM 650 O O . LEU A 1 86 ? -0.896 -8.406 -7.751 1.00 89.62 86 LEU A O 1
ATOM 654 N N . GLY A 1 87 ? 0.972 -9.237 -6.830 1.00 90.19 87 GLY A N 1
ATOM 655 C CA . GLY A 1 87 ? 0.304 -9.786 -5.648 1.00 90.19 87 GLY A CA 1
ATOM 656 C C . GLY A 1 87 ? -0.306 -8.706 -4.750 1.00 90.19 87 GLY A C 1
ATOM 657 O O . GLY A 1 87 ? -1.410 -8.884 -4.245 1.00 90.19 87 GLY A O 1
ATOM 658 N N . LEU A 1 88 ? 0.369 -7.562 -4.590 1.00 91.00 88 LEU A N 1
ATOM 659 C CA . LEU A 1 88 ? -0.213 -6.410 -3.894 1.00 91.00 88 LEU A CA 1
ATOM 660 C C . LEU A 1 88 ? -1.390 -5.816 -4.679 1.00 91.00 88 LEU A C 1
ATOM 662 O O . LEU A 1 88 ? -2.412 -5.488 -4.086 1.00 91.00 88 LEU A O 1
ATOM 666 N N . ALA A 1 89 ? -1.280 -5.712 -6.004 1.00 89.81 89 ALA A N 1
ATOM 667 C CA . ALA A 1 89 ? -2.365 -5.219 -6.847 1.00 89.81 89 ALA A CA 1
ATOM 668 C C . ALA A 1 89 ? -3.641 -6.060 -6.688 1.00 89.81 89 ALA A C 1
ATOM 670 O O . ALA A 1 89 ? -4.713 -5.499 -6.478 1.00 89.81 89 ALA A O 1
ATOM 671 N N . ASP A 1 90 ? -3.511 -7.389 -6.711 1.00 90.62 90 ASP A N 1
ATOM 672 C CA . ASP A 1 90 ? -4.610 -8.329 -6.458 1.00 90.62 90 ASP A CA 1
ATOM 673 C C . ASP A 1 90 ? -5.184 -8.165 -5.041 1.00 90.62 90 ASP A C 1
ATOM 675 O O . ASP A 1 90 ? -6.385 -7.939 -4.883 1.00 90.62 90 ASP A O 1
ATOM 679 N N . LYS A 1 91 ? -4.314 -8.154 -4.020 1.00 89.62 91 LYS A N 1
ATOM 680 C CA . LYS A 1 91 ? -4.702 -7.988 -2.608 1.00 89.62 91 LYS A CA 1
ATOM 681 C C . LYS A 1 91 ? -5.529 -6.722 -2.363 1.00 89.62 91 LYS A C 1
ATOM 683 O O . LYS A 1 91 ? -6.459 -6.751 -1.559 1.00 89.62 91 LYS A O 1
ATOM 688 N N . TYR A 1 92 ? -5.191 -5.625 -3.038 1.00 88.44 92 TYR A N 1
ATOM 689 C CA . TYR A 1 92 ? -5.840 -4.322 -2.865 1.00 88.44 92 TYR A CA 1
ATOM 690 C C . TYR A 1 92 ? -6.847 -3.975 -3.970 1.00 88.44 92 TYR A C 1
ATOM 692 O O . TYR A 1 92 ? -7.389 -2.873 -3.978 1.00 88.44 92 TYR A O 1
ATOM 700 N N . GLY A 1 93 ? -7.117 -4.890 -4.907 1.00 87.19 93 GLY A N 1
ATOM 701 C CA . GLY A 1 93 ? -8.055 -4.655 -6.009 1.00 87.19 93 GLY A CA 1
ATOM 702 C C . GLY A 1 93 ? -7.634 -3.534 -6.968 1.00 87.19 93 GLY A C 1
ATOM 703 O O . GLY A 1 93 ? -8.483 -2.939 -7.636 1.00 87.19 93 GLY A O 1
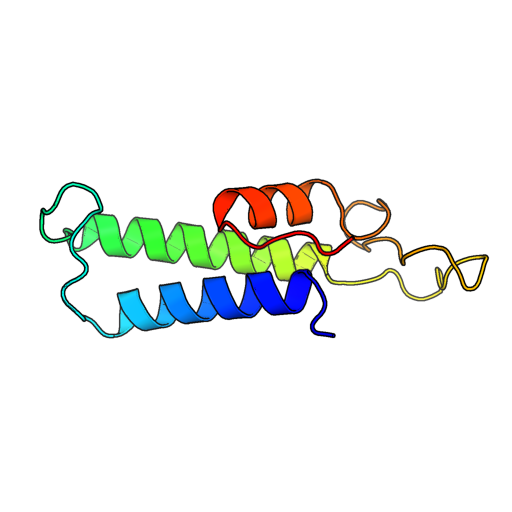ATOM 704 N N . VAL A 1 94 ? -6.338 -3.224 -7.048 1.00 85.62 94 VAL A N 1
ATOM 705 C CA . VAL A 1 94 ? -5.803 -2.217 -7.968 1.00 85.62 94 VAL A CA 1
ATOM 706 C C . VAL A 1 94 ? -5.660 -2.851 -9.352 1.00 85.62 94 VAL A C 1
ATOM 708 O O . VAL A 1 94 ? -4.886 -3.794 -9.513 1.00 85.62 94 VAL A O 1
ATOM 711 N N . PRO A 1 95 ? -6.359 -2.355 -10.388 1.00 81.25 95 PRO A N 1
ATOM 712 C CA . PRO A 1 95 ? -6.279 -2.966 -11.703 1.00 81.25 95 PRO A CA 1
ATOM 713 C C . PRO A 1 95 ? -4.913 -2.689 -12.335 1.00 81.25 95 PRO A C 1
ATOM 715 O O . PRO A 1 95 ? -4.490 -1.533 -12.465 1.00 81.25 95 PRO A O 1
ATOM 718 N N . VAL A 1 96 ? -4.260 -3.769 -12.764 1.00 74.06 96 VAL A N 1
ATOM 719 C CA . VAL A 1 96 ? -3.096 -3.745 -13.652 1.00 74.06 96 VAL A CA 1
ATOM 720 C C . VAL A 1 96 ? -3.607 -3.214 -14.991 1.00 74.06 96 VAL A C 1
ATOM 722 O O . VAL A 1 96 ? -4.436 -3.860 -15.626 1.00 74.06 96 VAL A O 1
ATOM 725 N N . ALA A 1 97 ? -3.244 -1.985 -15.357 1.00 62.44 97 ALA A N 1
ATOM 726 C CA . ALA A 1 97 ? -3.631 -1.447 -16.659 1.00 62.44 97 ALA A CA 1
ATOM 727 C C . ALA A 1 97 ? -2.954 -2.274 -17.769 1.00 62.44 97 ALA A C 1
ATOM 729 O O . ALA A 1 97 ? -1.788 -2.634 -17.610 1.00 62.44 97 ALA A O 1
ATOM 730 N N . ASP A 1 98 ? -3.715 -2.580 -18.823 1.00 47.81 98 ASP A N 1
ATOM 731 C CA . ASP A 1 98 ? -3.260 -3.233 -20.063 1.00 47.81 98 ASP A CA 1
ATOM 732 C C . ASP A 1 98 ? -2.384 -2.286 -20.899 1.00 47.81 98 ASP A C 1
ATOM 734 O O . ASP A 1 98 ? -2.746 -1.084 -20.991 1.00 47.81 98 ASP A O 1
#

Sequence (98 aa):
MADIHERIYDELTSQITTLEGGTPLRHPNGSAWSTAEVEEALESLCADRELLKTHWRITPGVAGLATDNPPQTASCGNLQPCPHVLGLADKYGVPVAD

=== Feature glossary ===
A reading guide for the features in this record.

Start from the sequence.

  · Sequence gives the chain of amino acids in standard one-letter code (A=alanine, C=cysteine, …, Y=tyrosine), read N→C. It is the only feature that is directly encoded by the gene; all structural features are derived from the folded form of this sequence.

Fold it, and you get atomic coordinates and the backbone conformation that goes with them.

  · The mmCIF table is the protein's shape written out atom by atom. For each backbone N, Cα, C, and carbonyl O, it records an (x, y, z) coordinate triple in Å plus the residue type, chain letter, and residue number.

  · Backbone dihedral angles. Every residue except chain termini has a φ (preceding-C → N → Cα → C) and a ψ (N → Cα → C → next-N). They are reported in degrees following the IUPAC sign convention. Secondary structure is essentially a statement about which (φ, ψ) basin each residue occupies.

  · DSSP 8-state secondary structure assigns each residue one of H (α-helix), G (3₁₀-helix), I (π-helix), E (extended β-strand), B (isolated β-bridge), T (hydrogen-bonded turn), S (bend), or '-' (coil). The assignment is computed from backbone hydrogen-bond geometry via the Kabsch–Sander algorithm.

  · P-SEA three-state annotation labels each residue as helix, strand, or coil based purely on the geometry of the Cα trace. It serves as a fallback when the full backbone (and thus DSSP) is unavailable.

Summarize the fold with a handful of shape descriptors and a per-residue structural alphabet.

  · Radius of gyration (Rg) is the root-mean-square distance of Cα atoms from their centroid — a single number for overall size and compactness. A globular domain of N residues has Rg ≈ 2.2·N^0.38 Å; an extended or disordered chain has a much larger Rg. The Cα contact count is the number of residue pairs whose Cα atoms are within 8 Å and are more than four positions apart in sequence — a standard proxy for tertiary packing density. The bounding box is the smallest axis-aligned box enclosing all Cα atoms.

  · Foldseek's 3Di representation compresses backbone geometry into a per-residue letter drawn from a learned twenty-state alphabet. It captures the tertiary interaction pattern around each residue — which residues are packed against it in space, regardless of where they are in sequence.

  · Accessible surface area quantifies burial. A residue with SASA near zero is packed into the hydrophobic core; one with SASA >100 Å² sits on the surface. Computed here via the Shrake–Rupley numerical algorithm with a 1.4 Å probe.

Ask how reliable the model is.

  · For AlphaFold models, the B-factor field carries pLDDT — the model's own estimate of local accuracy on a 0–100 scale. Regions with pLDDT<50 should be treated as essentially unmodeled; they often correspond to intrinsically disordered segments.

  · For experimental (PDB) structures, the B-factor (temperature factor) quantifies the positional spread of each atom in the crystal — a combination of thermal vibration and static disorder — in units of Å². High B-factors mark flexible loops or poorly resolved regions; low B-factors mark the rigid, well-ordered core.

  · PAE(i, j) answers: if I align the predicted and true structures on residue i, how far off (in Å) do I expect residue j to be? A block-diagonal PAE matrix with low values on the blocks and high values off-diagonal is the signature of a multi-domain protein with confidently predicted domains but uncertain inter-domain orientation.

Place it in context: what it resembles, what it is annotated as, and how it looks.

  · Structural nearest neighbors (via Foldseek easy-search vs the PDB). Reported per hit: target PDB id, E-value, and alignment TM-score. A TM-score above ~0.5 is the conventional threshold for 'same fold'.

  · Functional annotations link the protein to curated databases. InterPro entries identify conserved domains and families by matching the sequence against member-database signatures (Pfam, PROSITE, CDD, …). Gene Ontology (GO) terms describe molecular function, biological process, and cellular component in a controlled vocabulary. CATH places the structure in a hierarchical fold classification (Class/Architecture/Topology/Homologous-superfamily). The organism is the source species.

  · Plot images: a contact map (which residues are close in 3D, as an N×N binary image), a Ramachandran scatter (backbone torsion angles, revealing secondary-structure composition at a glance), and — for AlphaFold structures — a PAE heatmap (pairwise prediction confidence).

  · Structure images are PyMOL renders from six orthogonal camera direc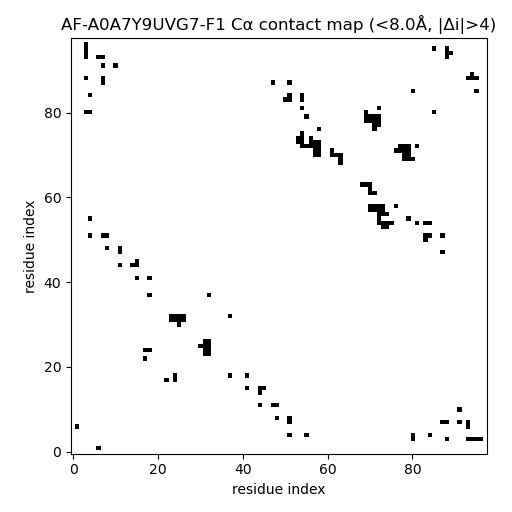tions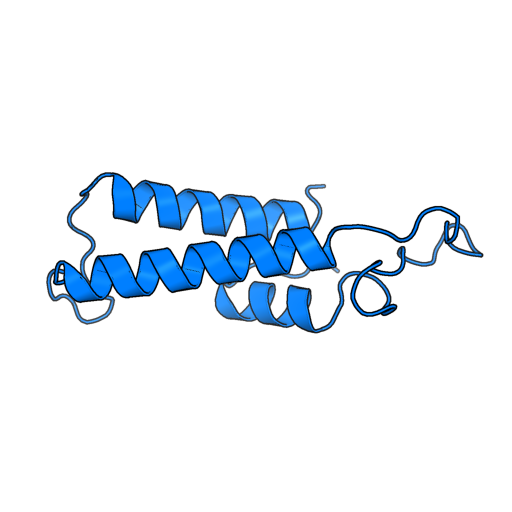. Cartoon representation draws helices as coils and strands as arrows; sticks shows the backbone as bonds; surface shows the solvent-excluded envelope. Rainbow coloring maps sequence position to hue (blue→red, N→C); chain coloring assigns a distinct color per polypeptide.